Protein AF-A0A7K2TD62-F1 (afdb_monomer_lite)

Secondary structure (DSSP, 8-state):
-------PPPP----------------PPP-PPPS-------S---PPPPPPPPPPPPPPPPPPPPEEEE-TT--EEEEE-HHHHHHHHHHHHHHT--EEEEEEE-TTS-EEEEEEE--SSSPPEEEEEESSPPPPPP-

Radius of gyration: 34.81 Å; chains: 1; bounding box: 77×77×73 Å

Foldseek 3Di:
DDDDDDDDDDDDDDDDDDDDDDDPDDDDDDDDDPDDDDPDDPPDPPDPDPDPDDDDDDDDDDDADWKWKAFPVRDTDDTHHPVVVVVVVVVCVVVVFDKDWDWDADPVRFIWIWIWGDDPVDTIIIITHTDDDDPDDDD

Structure (mmCIF, N/CA/C/O backbone):
data_AF-A0A7K2TD62-F1
#
_entry.id   AF-A0A7K2TD62-F1
#
loop_
_atom_site.group_PDB
_atom_site.id
_atom_site.type_symbol
_atom_site.label_atom_id
_atom_site.label_alt_id
_atom_site.label_comp_id
_atom_site.label_asym_id
_atom_site.label_entity_id
_atom_site.label_seq_id
_atom_site.pdbx_PDB_ins_code
_atom_site.Cartn_x
_atom_site.Cartn_y
_ato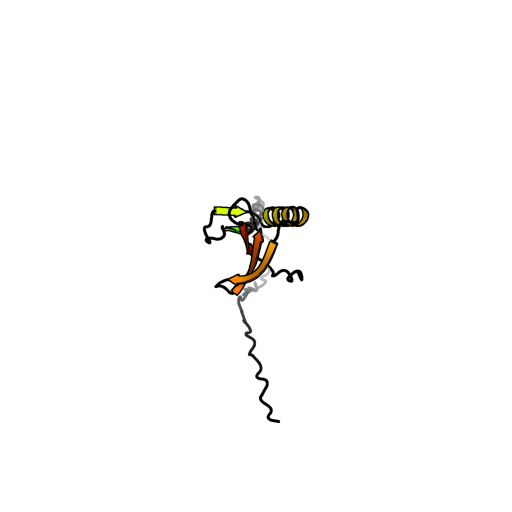m_site.Cartn_z
_atom_site.occupancy
_atom_site.B_iso_or_equiv
_atom_site.auth_seq_id
_atom_site.auth_comp_id
_atom_site.auth_asym_id
_atom_site.auth_atom_id
_atom_site.pdbx_PDB_model_num
ATOM 1 N N . MET A 1 1 ? -37.524 -27.622 -13.181 1.00 54.31 1 MET A N 1
ATOM 2 C CA . MET A 1 1 ? -38.273 -27.925 -11.943 1.00 54.31 1 MET A CA 1
ATOM 3 C C . MET A 1 1 ? -37.514 -29.047 -11.246 1.00 54.31 1 MET A C 1
ATOM 5 O O . MET A 1 1 ? -37.416 -30.110 -11.846 1.00 54.31 1 MET A O 1
ATOM 9 N N . PRO A 1 2 ? -36.829 -28.768 -10.124 1.00 54.66 2 PRO A N 1
ATOM 10 C CA . PRO A 1 2 ? -37.514 -28.368 -8.901 1.00 54.66 2 PRO A CA 1
ATOM 11 C C . PRO A 1 2 ? -37.116 -26.984 -8.381 1.00 54.66 2 PRO A C 1
ATOM 13 O O . PRO A 1 2 ? -35.959 -26.574 -8.423 1.00 54.66 2 PRO A O 1
ATOM 16 N N . GLU A 1 3 ? -38.147 -26.296 -7.911 1.00 53.19 3 GLU A N 1
ATOM 17 C CA . GLU A 1 3 ? -38.123 -25.082 -7.112 1.00 53.19 3 GLU A CA 1
ATOM 18 C C . GLU A 1 3 ? -37.449 -25.347 -5.763 1.00 53.19 3 GLU A C 1
ATOM 20 O O . GLU A 1 3 ? -37.679 -26.387 -5.139 1.00 53.19 3 GLU A O 1
ATOM 25 N N . ARG A 1 4 ? -36.658 -24.388 -5.276 1.00 46.69 4 ARG A N 1
ATOM 26 C CA . ARG A 1 4 ? -36.298 -24.351 -3.860 1.00 46.69 4 ARG A CA 1
ATOM 27 C C . ARG A 1 4 ? -36.112 -22.917 -3.373 1.00 46.69 4 ARG A C 1
ATOM 29 O O . ARG A 1 4 ? -35.020 -22.370 -3.387 1.00 46.69 4 ARG A O 1
ATOM 36 N N . THR A 1 5 ? -37.260 -22.369 -2.981 1.00 53.91 5 THR A N 1
ATOM 37 C CA . THR A 1 5 ? -37.506 -21.548 -1.785 1.00 53.91 5 THR A CA 1
ATOM 38 C C . THR A 1 5 ? -36.503 -20.452 -1.450 1.00 53.91 5 THR A C 1
ATOM 40 O O . THR A 1 5 ? -35.515 -20.667 -0.751 1.00 53.91 5 THR A O 1
ATOM 43 N N . ASP A 1 6 ? -36.912 -19.253 -1.851 1.00 53.16 6 ASP A N 1
ATOM 44 C CA . ASP A 1 6 ? -36.710 -17.992 -1.151 1.00 53.16 6 ASP A CA 1
ATOM 45 C C . ASP A 1 6 ? -37.061 -18.145 0.347 1.00 53.16 6 ASP A C 1
ATOM 47 O O . ASP A 1 6 ? -38.139 -18.639 0.709 1.00 53.16 6 ASP A O 1
ATOM 51 N N . HIS A 1 7 ? -36.140 -17.762 1.230 1.00 59.06 7 HIS A N 1
ATOM 52 C CA . HIS A 1 7 ? -36.396 -17.634 2.662 1.00 59.06 7 HIS A CA 1
ATOM 53 C C . HIS A 1 7 ? -36.053 -16.207 3.097 1.00 59.06 7 HIS A C 1
ATOM 55 O O . HIS A 1 7 ? -34.889 -15.811 2.999 1.00 59.06 7 HIS A O 1
ATOM 61 N N . PRO A 1 8 ? -37.040 -15.436 3.592 1.00 54.88 8 PRO A N 1
ATOM 62 C CA . PRO A 1 8 ? -36.820 -14.063 4.017 1.00 54.88 8 PRO A CA 1
ATOM 63 C C . PRO A 1 8 ? -35.949 -14.026 5.277 1.00 54.88 8 PRO A C 1
ATOM 65 O O . PRO A 1 8 ? -36.211 -14.726 6.257 1.00 54.88 8 PRO A O 1
ATOM 68 N N . GLN A 1 9 ? -34.916 -13.184 5.254 1.00 57.12 9 GLN A N 1
ATOM 69 C CA . GLN A 1 9 ? -34.121 -12.869 6.438 1.00 57.12 9 GLN A CA 1
ATOM 70 C C . GLN A 1 9 ? -34.912 -11.932 7.375 1.00 57.12 9 GLN A C 1
ATOM 72 O O . GLN A 1 9 ? -35.519 -10.968 6.900 1.00 57.12 9 GLN A O 1
ATOM 77 N N . PRO A 1 10 ? -34.922 -12.185 8.696 1.00 53.12 10 PRO A N 1
ATOM 78 C CA . PRO A 1 10 ? -35.619 -11.351 9.669 1.00 53.12 10 PRO A CA 1
ATOM 79 C C . PRO A 1 10 ? -34.881 -10.027 9.920 1.00 53.12 10 PRO A C 1
ATOM 81 O O . PRO A 1 10 ? -33.687 -10.000 10.208 1.00 53.12 10 PRO A O 1
ATOM 84 N N . THR A 1 11 ? -35.617 -8.918 9.868 1.00 56.97 11 THR A N 1
ATOM 85 C CA . THR A 1 11 ? -35.165 -7.592 10.313 1.00 56.97 11 THR A CA 1
ATOM 86 C C . THR A 1 11 ? -35.037 -7.531 11.839 1.00 56.97 11 THR A C 1
ATOM 88 O O . THR A 1 11 ? -36.005 -7.876 12.523 1.00 56.97 11 THR A O 1
ATOM 91 N N . PRO A 1 12 ? -33.943 -6.997 12.407 1.00 52.56 12 PRO A N 1
ATOM 92 C CA . PRO A 1 12 ? -33.941 -6.558 13.796 1.00 52.56 12 PRO A CA 1
ATOM 93 C C . PRO A 1 12 ? -34.416 -5.100 13.912 1.00 52.56 12 PRO A C 1
ATOM 95 O O . PRO A 1 12 ? -33.740 -4.170 13.476 1.00 52.56 12 PRO A O 1
ATOM 98 N N . SER A 1 13 ? -35.574 -4.896 14.545 1.00 45.47 13 SER A N 1
ATOM 99 C CA . SER A 1 13 ? -35.940 -3.617 15.164 1.00 45.47 13 SER A CA 1
ATOM 100 C C . SER A 1 13 ? -35.266 -3.494 16.531 1.00 45.47 13 SER A C 1
ATOM 102 O O . SER A 1 13 ? -35.473 -4.366 17.375 1.00 45.47 13 SER A O 1
ATOM 104 N N . PRO A 1 14 ? -34.566 -2.389 16.821 1.00 56.03 14 PRO A N 1
ATOM 105 C CA . PRO A 1 14 ? -34.351 -1.957 18.192 1.00 56.03 14 PRO A CA 1
ATOM 106 C C . PRO A 1 14 ? -35.329 -0.834 18.556 1.00 56.03 14 PRO A C 1
ATOM 108 O O . PRO A 1 14 ? -35.116 0.346 18.289 1.00 56.03 14 PRO A O 1
ATOM 111 N N . THR A 1 15 ? -36.410 -1.233 19.222 1.00 43.47 15 THR A N 1
ATOM 112 C CA . THR A 1 15 ? -37.111 -0.408 20.206 1.00 43.47 15 THR A CA 1
ATOM 113 C C . THR A 1 15 ? -36.110 0.043 21.271 1.00 43.47 15 THR A C 1
ATOM 115 O O . THR A 1 15 ? -35.587 -0.790 22.005 1.00 43.47 15 THR A O 1
ATOM 118 N N . GLN A 1 16 ? -35.885 1.349 21.410 1.00 43.12 16 GLN A N 1
ATOM 119 C CA . GLN A 1 16 ? -35.461 1.924 22.686 1.00 43.12 16 GLN A CA 1
ATOM 120 C C . GLN A 1 16 ? -36.446 3.016 23.090 1.00 43.12 16 GLN A C 1
ATOM 122 O O . GLN A 1 16 ? -36.502 4.101 22.520 1.00 43.12 16 GLN A O 1
ATOM 127 N N . ALA A 1 17 ? -37.267 2.649 24.067 1.00 35.78 17 ALA A N 1
ATOM 128 C CA . ALA A 1 17 ? -38.060 3.541 24.883 1.00 35.78 17 ALA A CA 1
ATOM 129 C C . ALA A 1 17 ? -37.196 4.019 26.058 1.00 35.78 17 ALA A C 1
ATOM 131 O O . ALA A 1 17 ? -36.548 3.185 26.676 1.00 35.78 17 ALA A O 1
ATOM 132 N N . LEU A 1 18 ? -37.208 5.321 26.351 1.00 34.12 18 LEU A N 1
ATOM 133 C CA . LEU A 1 18 ? -37.022 6.003 27.650 1.00 34.12 18 LEU A CA 1
ATOM 134 C C . LEU A 1 18 ? -36.928 7.513 27.304 1.00 34.12 18 LEU A C 1
ATOM 136 O O . LEU A 1 18 ? -36.303 7.863 26.316 1.00 34.12 18 LEU A O 1
ATOM 140 N N . ALA A 1 19 ? -37.525 8.485 27.987 1.00 32.22 19 ALA A N 1
ATOM 141 C CA . ALA A 1 19 ? -37.950 8.555 29.370 1.00 32.22 19 ALA A CA 1
ATOM 142 C C . ALA A 1 19 ? -39.181 9.470 29.532 1.00 32.22 19 ALA A C 1
ATOM 144 O O . ALA A 1 19 ? -39.439 10.385 28.752 1.00 32.22 19 ALA A O 1
ATOM 145 N N . VAL A 1 20 ? -39.930 9.172 30.588 1.00 34.66 20 VAL A N 1
ATOM 146 C CA . VAL A 1 20 ? -41.152 9.828 31.050 1.00 34.66 20 VAL A CA 1
ATOM 147 C C . VAL A 1 20 ? -40.821 11.194 31.659 1.00 34.66 20 VAL A C 1
ATOM 149 O O . VAL A 1 20 ? -40.053 11.267 32.615 1.00 34.66 20 VAL A O 1
ATOM 152 N N . ALA A 1 21 ? -41.451 12.264 31.170 1.00 37.25 21 ALA A N 1
ATOM 153 C CA . ALA A 1 21 ? -41.493 13.548 31.867 1.00 37.25 21 ALA A CA 1
ATOM 154 C C . ALA A 1 21 ? -42.785 13.628 32.697 1.00 37.25 21 ALA A C 1
ATOM 156 O O . ALA A 1 21 ? -43.877 13.816 32.162 1.00 37.25 21 ALA A O 1
ATOM 157 N N . VAL A 1 22 ? -42.664 13.455 34.015 1.00 37.62 22 VAL A N 1
ATOM 158 C CA . VAL A 1 22 ? -43.742 13.730 34.974 1.00 37.62 22 VAL A CA 1
ATOM 159 C C . VAL A 1 22 ? -43.808 15.243 35.186 1.00 37.62 22 VAL A C 1
ATOM 161 O O . VAL A 1 22 ? -42.922 15.820 35.810 1.00 37.62 22 VAL A O 1
ATOM 164 N N . ILE A 1 23 ? -44.861 15.891 34.687 1.00 44.44 23 ILE A N 1
ATOM 165 C CA . ILE A 1 23 ? -45.187 17.276 35.046 1.00 44.44 23 ILE A CA 1
ATOM 166 C C . ILE A 1 23 ? -46.111 17.224 36.266 1.00 44.44 23 ILE A C 1
ATOM 168 O O . ILE A 1 23 ? -47.293 16.904 36.148 1.00 44.44 23 ILE A O 1
ATOM 172 N N . ILE A 1 24 ? -45.574 17.524 37.450 1.00 43.66 24 ILE A N 1
ATOM 173 C CA . ILE A 1 24 ? -46.380 17.742 38.656 1.00 43.66 24 ILE A CA 1
ATOM 174 C C . ILE A 1 24 ? -46.983 19.147 38.558 1.00 43.66 24 ILE A C 1
ATOM 176 O O . ILE A 1 24 ? -46.352 20.140 38.910 1.00 43.66 24 ILE A O 1
ATOM 180 N N . GLY A 1 25 ? -48.208 19.228 38.044 1.00 35.12 25 GLY A N 1
ATOM 181 C CA . GLY A 1 25 ? -49.044 20.419 38.144 1.00 35.12 25 GLY A CA 1
ATOM 182 C C . GLY A 1 25 ? -49.770 20.432 39.485 1.00 35.12 25 GLY A C 1
ATOM 183 O O . GLY A 1 25 ? -50.815 19.802 39.626 1.00 35.12 25 GLY A O 1
ATOM 184 N N . THR A 1 26 ? -49.239 21.147 40.474 1.00 45.31 26 THR A N 1
ATOM 185 C CA . THR A 1 26 ? -49.988 21.436 41.703 1.00 45.31 26 THR A CA 1
ATOM 186 C C . THR A 1 26 ? -50.915 22.621 41.444 1.00 45.31 26 THR A C 1
ATOM 188 O O . THR A 1 26 ? -50.458 23.749 41.265 1.00 45.31 26 THR A O 1
ATOM 191 N N . ALA A 1 27 ? -52.224 22.370 41.425 1.00 46.22 27 ALA A N 1
ATOM 192 C CA . ALA A 1 27 ? -53.242 23.413 41.416 1.00 46.22 27 ALA A CA 1
ATOM 193 C C . ALA A 1 27 ? -53.271 24.114 42.784 1.00 46.22 27 ALA A C 1
ATOM 195 O O . ALA A 1 27 ? -53.650 23.511 43.789 1.00 46.22 27 ALA A O 1
ATOM 196 N N . LEU A 1 28 ? -52.859 25.383 42.832 1.00 43.25 28 LEU A N 1
ATOM 197 C CA . LEU A 1 28 ? -52.989 26.213 44.026 1.00 43.25 28 LEU A CA 1
ATOM 198 C C . LEU A 1 28 ? -54.387 26.847 44.044 1.00 43.25 28 LEU A C 1
ATOM 200 O O . LEU A 1 28 ? -54.772 27.568 43.124 1.00 43.25 28 LEU A O 1
ATOM 204 N N . ALA A 1 29 ? -55.152 26.543 45.089 1.00 43.88 29 ALA A N 1
ATOM 205 C CA . ALA A 1 29 ? -56.473 27.102 45.332 1.00 43.88 29 ALA A CA 1
ATOM 206 C C . ALA A 1 29 ? -56.400 28.629 45.531 1.00 43.88 29 ALA A C 1
ATOM 208 O O . ALA A 1 29 ? -55.606 29.117 46.335 1.00 43.88 29 ALA A O 1
ATOM 209 N N . LEU A 1 30 ? -57.253 29.379 44.822 1.00 44.34 30 LEU A N 1
ATOM 210 C CA . LEU A 1 30 ? -57.457 30.807 45.067 1.00 44.34 30 LEU A CA 1
ATOM 211 C C . LEU A 1 30 ? -58.180 31.009 46.405 1.00 44.34 30 LEU A C 1
ATOM 213 O O . LEU A 1 30 ? -59.351 30.656 46.538 1.00 44.34 30 LEU A O 1
ATOM 217 N N . ALA A 1 31 ? -57.513 31.659 47.355 1.00 50.50 31 ALA A N 1
ATOM 218 C CA . ALA A 1 31 ? -58.170 32.389 48.433 1.00 50.50 31 ALA A CA 1
ATOM 219 C C . ALA A 1 31 ? -57.973 33.901 48.197 1.00 50.50 31 ALA A C 1
ATOM 221 O O . ALA A 1 31 ? -56.867 34.310 47.833 1.00 50.50 31 ALA A O 1
ATOM 222 N N . PRO A 1 32 ? -59.004 34.748 48.373 1.00 48.19 32 PRO A N 1
ATOM 223 C CA . PRO A 1 32 ? -58.852 36.194 48.256 1.00 48.19 32 PRO A CA 1
ATOM 224 C C . PRO A 1 32 ? -58.059 36.741 49.451 1.00 48.19 32 PRO A C 1
ATOM 226 O O . PRO A 1 32 ? -58.458 36.579 50.603 1.00 48.19 32 PRO A O 1
ATOM 229 N N . ILE A 1 33 ? -56.930 37.394 49.173 1.00 51.22 33 ILE A N 1
ATOM 230 C CA . ILE A 1 33 ? -56.123 38.090 50.183 1.00 51.22 33 ILE A CA 1
ATOM 231 C C . ILE A 1 33 ? -56.788 39.451 50.475 1.00 51.22 33 ILE A C 1
ATOM 233 O O . ILE A 1 33 ? -57.038 40.199 49.527 1.00 51.22 33 ILE A O 1
ATOM 237 N N . PRO A 1 34 ? -57.081 39.807 51.743 1.00 46.50 34 PRO A N 1
ATOM 238 C CA . PRO A 1 34 ? -57.564 41.140 52.091 1.00 46.50 34 PRO A CA 1
ATOM 239 C C . PRO A 1 34 ? -56.476 42.192 51.844 1.00 46.50 34 PRO A C 1
ATOM 241 O O . PRO A 1 34 ? -55.316 42.038 52.230 1.00 46.50 34 PRO A O 1
ATOM 244 N N . ALA A 1 35 ? -56.878 43.260 51.161 1.00 51.12 35 ALA A N 1
ATOM 245 C CA . ALA A 1 35 ? -56.029 44.301 50.604 1.00 51.12 35 ALA A CA 1
ATOM 246 C C . ALA A 1 35 ? -55.522 45.290 51.665 1.00 51.12 35 ALA A C 1
ATOM 248 O O . ALA A 1 35 ? -55.883 46.455 51.609 1.00 51.12 35 ALA A O 1
ATOM 249 N N . GLU A 1 36 ? -54.732 44.864 52.656 1.00 50.00 36 GLU A N 1
ATOM 250 C CA . GLU A 1 36 ? -54.271 45.826 53.673 1.00 50.00 36 GLU A CA 1
ATOM 251 C C . GLU A 1 36 ? -53.051 45.400 54.504 1.00 50.00 36 GLU A C 1
ATOM 253 O O . GLU A 1 36 ? -52.994 45.631 55.704 1.00 50.00 36 GLU A O 1
ATOM 258 N N . ALA A 1 37 ? -52.027 44.795 53.900 1.00 46.00 37 ALA A N 1
ATOM 259 C CA . ALA A 1 37 ? -50.700 44.739 54.526 1.00 46.00 37 ALA A CA 1
ATOM 260 C C . ALA A 1 37 ? -49.627 44.335 53.514 1.00 46.00 37 ALA A C 1
ATOM 262 O O . ALA A 1 37 ? -49.641 43.200 53.054 1.00 46.00 37 ALA A O 1
ATOM 263 N N . ALA A 1 38 ? -48.698 45.249 53.209 1.00 44.12 38 ALA A N 1
ATOM 264 C CA . ALA A 1 38 ? -47.257 44.984 53.018 1.00 44.12 38 ALA A CA 1
ATOM 265 C C . ALA A 1 38 ? -46.597 46.030 52.099 1.00 44.12 38 ALA A C 1
ATOM 267 O O . ALA A 1 38 ? -46.061 45.721 51.041 1.00 44.12 38 ALA A O 1
ATOM 268 N N . HIS A 1 39 ? -46.557 47.290 52.532 1.00 44.44 39 HIS A N 1
ATOM 269 C CA . HIS A 1 39 ? -45.691 48.331 51.953 1.00 44.44 39 HIS A CA 1
ATOM 270 C C . HIS A 1 39 ? -44.207 48.179 52.368 1.00 44.44 39 HIS A C 1
ATOM 272 O O . HIS A 1 39 ? -43.499 49.165 52.556 1.00 44.44 39 HIS A O 1
ATOM 278 N N . ARG A 1 40 ? -43.709 46.955 52.594 1.00 46.22 40 ARG A N 1
ATOM 279 C CA . ARG A 1 40 ? -42.401 46.764 53.242 1.00 46.22 40 ARG A CA 1
ATOM 280 C C . ARG A 1 40 ? -41.685 45.480 52.816 1.00 46.22 40 ARG A C 1
ATOM 282 O O . ARG A 1 40 ? -41.567 44.560 53.609 1.00 46.22 40 ARG A O 1
ATOM 289 N N . ALA A 1 41 ? -41.221 45.427 51.570 1.00 43.53 41 ALA A N 1
ATOM 290 C CA . ALA A 1 41 ? -40.175 44.498 51.118 1.00 43.53 41 ALA A CA 1
ATOM 291 C C . ALA A 1 41 ? -39.766 44.848 49.676 1.00 43.53 41 ALA A C 1
ATOM 293 O O . ALA A 1 41 ? -40.107 44.141 48.736 1.00 43.53 41 ALA A O 1
ATOM 294 N N . ALA A 1 42 ? -39.087 45.978 49.489 1.00 45.62 42 ALA A N 1
ATOM 295 C CA . ALA A 1 42 ? -38.475 46.337 48.206 1.00 45.62 42 ALA A CA 1
ATOM 296 C C . ALA A 1 42 ? -36.940 46.291 48.298 1.00 45.62 42 ALA A C 1
ATOM 298 O O . ALA A 1 42 ? -36.257 47.063 47.634 1.00 45.62 42 ALA A O 1
ATOM 299 N N . ASP A 1 43 ? -36.397 45.400 49.133 1.00 50.91 43 ASP A N 1
ATOM 300 C CA . ASP A 1 43 ? -34.971 45.082 49.111 1.00 50.91 43 ASP A CA 1
ATOM 301 C C . ASP A 1 43 ? -34.723 43.990 48.065 1.00 50.91 43 ASP A C 1
ATOM 303 O O . ASP A 1 43 ? -35.005 42.809 48.261 1.00 50.91 43 ASP A O 1
ATOM 307 N N . ALA A 1 44 ? -34.280 44.477 46.908 1.00 57.12 44 ALA A N 1
ATOM 308 C CA . ALA A 1 44 ? -33.626 43.815 45.787 1.00 57.12 44 ALA A CA 1
ATOM 309 C C . ALA A 1 44 ? -33.281 42.321 45.964 1.00 57.12 44 ALA A C 1
ATOM 311 O O . ALA A 1 44 ? -32.164 41.953 46.325 1.00 57.12 44 ALA A O 1
ATOM 312 N N . PHE A 1 45 ? -34.206 41.444 45.567 1.00 53.41 45 PHE A N 1
ATOM 313 C CA . PHE A 1 45 ? -33.873 40.074 45.184 1.00 53.41 45 PHE A CA 1
ATOM 314 C C . PHE A 1 45 ? -33.391 40.077 43.725 1.00 53.41 45 PHE A C 1
ATOM 316 O O . PHE A 1 45 ? -34.138 39.759 42.800 1.00 53.41 45 PHE A O 1
ATOM 323 N N . THR A 1 46 ? -32.151 40.515 43.499 1.00 56.25 46 THR A N 1
ATOM 324 C CA . THR A 1 46 ? -31.496 40.365 42.193 1.00 56.25 46 THR A CA 1
ATOM 325 C C . THR A 1 46 ? -31.089 38.903 42.043 1.00 56.25 46 THR A C 1
ATOM 327 O O . THR A 1 46 ? -30.134 38.453 42.672 1.00 56.25 46 THR A O 1
ATOM 330 N N . LEU A 1 47 ? -31.833 38.152 41.229 1.00 72.00 47 LEU A N 1
ATOM 331 C CA . LEU A 1 47 ? -31.442 36.805 40.823 1.00 72.00 47 LEU A CA 1
ATOM 332 C C . LEU A 1 47 ? -30.103 36.880 40.066 1.00 72.00 47 LEU A C 1
ATOM 334 O O . LEU A 1 47 ? -29.987 37.708 39.156 1.00 72.00 47 LEU A O 1
ATOM 338 N N . PRO A 1 48 ? -29.093 36.057 40.408 1.00 72.69 48 PRO A N 1
ATOM 339 C CA . PRO A 1 48 ? -27.885 35.972 39.599 1.00 72.69 48 PRO A CA 1
ATOM 340 C C . PRO A 1 48 ? -28.267 35.545 38.178 1.00 72.69 48 PRO A C 1
ATOM 342 O O . PRO A 1 48 ? -29.136 34.690 37.988 1.00 72.69 48 PRO A O 1
ATOM 345 N N . ALA A 1 49 ? -27.650 36.178 37.178 1.00 77.75 49 ALA A N 1
ATOM 346 C CA . ALA A 1 49 ? -27.846 35.798 35.785 1.00 77.75 49 ALA A CA 1
ATOM 347 C C . ALA A 1 49 ? -27.484 34.310 35.608 1.00 77.75 49 ALA A C 1
ATOM 349 O O . ALA A 1 49 ? -26.502 33.867 36.209 1.00 77.75 49 ALA A O 1
ATOM 350 N N . PRO A 1 50 ? -28.258 33.533 34.827 1.00 77.06 50 PRO A N 1
ATOM 351 C CA . PRO A 1 50 ? -27.952 32.127 34.601 1.00 77.06 50 PRO A CA 1
ATOM 352 C C . PRO A 1 50 ? -26.545 32.007 34.009 1.00 77.06 50 PRO A C 1
ATOM 354 O O . PRO A 1 50 ? -26.236 32.653 33.006 1.00 77.06 50 PRO A O 1
ATOM 357 N N . GLU A 1 51 ? -25.689 31.210 34.650 1.00 76.50 51 GLU A N 1
ATOM 358 C CA . GLU A 1 51 ? -24.363 30.908 34.116 1.00 76.50 51 GLU A CA 1
ATOM 359 C C . GLU A 1 51 ? -24.527 30.244 32.746 1.00 76.50 51 GLU A C 1
ATOM 361 O O . GLU A 1 51 ? -25.302 29.295 32.583 1.00 76.50 51 GLU A O 1
ATOM 366 N N . ALA A 1 52 ? -23.833 30.783 31.740 1.00 81.50 52 ALA A N 1
ATOM 367 C CA . ALA A 1 52 ? -23.847 30.220 30.401 1.00 81.50 52 ALA A CA 1
ATOM 368 C C . ALA A 1 52 ? -23.362 28.768 30.476 1.00 81.50 52 ALA A C 1
ATOM 370 O O . ALA A 1 52 ? -22.271 28.490 30.974 1.00 81.50 52 ALA A O 1
ATOM 371 N N . THR A 1 53 ? -24.189 27.837 30.002 1.00 83.19 53 THR A N 1
ATOM 372 C CA . THR A 1 53 ? -23.785 26.435 29.886 1.00 83.19 53 THR A CA 1
ATOM 373 C C . THR A 1 53 ? -22.582 26.365 28.941 1.00 83.19 53 THR A C 1
ATOM 375 O O . THR A 1 53 ? -22.666 26.935 27.850 1.00 83.19 53 THR A O 1
ATOM 378 N N . PRO A 1 54 ? -21.465 25.723 29.333 1.00 82.44 54 PRO A N 1
ATOM 379 C CA . PRO A 1 54 ? -20.300 25.620 28.464 1.00 82.44 54 PRO A CA 1
ATOM 380 C C . PRO A 1 54 ? -20.683 24.896 27.171 1.00 82.44 54 PRO A C 1
ATOM 382 O O . PRO A 1 54 ? -21.389 23.885 27.207 1.00 82.44 54 PRO A O 1
ATOM 385 N N . GLU A 1 55 ? -20.229 25.418 26.031 1.00 86.25 55 GLU A N 1
ATOM 386 C CA . GLU A 1 55 ? -20.398 24.732 24.751 1.00 86.25 55 GLU A CA 1
ATOM 387 C C . GLU A 1 55 ? -19.702 23.362 24.792 1.00 86.25 55 GLU A C 1
ATOM 389 O O . GLU A 1 55 ? -18.610 23.237 25.362 1.00 86.25 55 GLU A O 1
ATOM 394 N N . PRO A 1 56 ? -20.311 22.322 24.197 1.00 85.56 56 PRO A N 1
ATOM 395 C CA . PRO A 1 56 ? -19.681 21.017 24.111 1.00 85.56 56 PRO A CA 1
ATOM 396 C C . PRO A 1 56 ? -18.379 21.130 23.314 1.00 85.56 56 PRO A C 1
ATOM 398 O O . PRO A 1 56 ? -18.354 21.645 22.197 1.00 85.56 56 PRO A O 1
ATOM 401 N N . THR A 1 57 ? -17.284 20.634 23.889 1.00 88.44 57 THR A N 1
ATOM 402 C CA . THR A 1 57 ? -16.009 20.529 23.175 1.00 88.44 57 THR A CA 1
ATOM 403 C C . THR A 1 57 ? -16.174 19.569 21.992 1.00 88.44 57 THR A C 1
ATOM 405 O O . THR A 1 57 ? -16.721 18.478 22.188 1.00 88.44 57 THR A O 1
ATOM 408 N N . PRO A 1 58 ? -15.731 19.938 20.775 1.00 87.69 58 PRO A N 1
ATOM 409 C CA . PRO A 1 58 ? -15.793 19.040 19.631 1.00 87.69 58 PRO A CA 1
ATOM 410 C C . PRO A 1 58 ? -15.007 17.756 19.912 1.00 87.69 58 PRO A C 1
ATOM 412 O O . PRO A 1 58 ? -13.948 17.778 20.544 1.00 87.69 58 PRO A O 1
ATOM 415 N N . ALA A 1 59 ? -15.550 16.631 19.450 1.00 89.12 59 ALA A N 1
ATOM 416 C CA . ALA A 1 59 ? -14.865 15.348 19.514 1.00 89.12 59 ALA A CA 1
ATOM 417 C C . ALA A 1 59 ? -13.562 15.385 18.687 1.00 89.12 59 ALA A C 1
ATOM 419 O O . ALA A 1 59 ? -13.503 16.109 17.688 1.00 89.12 59 ALA A O 1
ATOM 420 N N . PRO A 1 60 ? -12.530 14.615 19.079 1.00 86.25 60 PRO A N 1
ATOM 421 C CA . PRO A 1 60 ? -11.307 14.503 18.294 1.00 86.25 60 PRO A CA 1
ATOM 422 C C . PRO A 1 60 ? -11.598 13.901 16.914 1.00 86.25 60 PRO A C 1
ATOM 424 O O . PRO A 1 60 ? -12.423 12.995 16.776 1.00 86.25 60 PRO A O 1
ATOM 427 N N . GLU A 1 61 ? -10.909 14.414 15.899 1.00 88.94 61 GLU A N 1
ATOM 428 C CA . GLU A 1 61 ? -10.956 13.879 14.540 1.00 88.94 61 GLU A CA 1
ATOM 429 C C . GLU A 1 61 ? -10.246 12.509 14.492 1.00 88.94 61 GLU A C 1
ATOM 431 O O . GLU A 1 61 ? -9.238 12.330 15.183 1.00 88.94 61 GLU A O 1
ATOM 436 N N . PRO A 1 62 ? -10.761 11.518 13.738 1.00 80.31 62 PRO A N 1
ATOM 437 C CA . PRO A 1 62 ? -10.115 10.215 13.622 1.00 80.31 62 PRO A CA 1
ATOM 438 C C . PRO A 1 62 ? -8.738 10.326 12.961 1.00 80.31 62 PRO A C 1
ATOM 440 O O . PRO A 1 62 ? -8.554 11.052 11.984 1.00 80.31 62 PRO A O 1
ATOM 443 N N . GLU A 1 63 ? -7.776 9.559 13.471 1.00 84.38 63 GLU A N 1
ATOM 444 C CA . GLU A 1 63 ? -6.452 9.471 12.860 1.00 84.38 63 GLU A CA 1
ATOM 445 C C . GLU A 1 63 ? -6.518 8.742 11.505 1.00 84.38 63 GLU A C 1
ATOM 447 O O . GLU A 1 63 ? -7.249 7.754 11.363 1.00 84.38 63 GLU A O 1
ATOM 452 N N . PRO A 1 64 ? -5.757 9.200 10.495 1.00 83.50 64 PRO A N 1
ATOM 453 C CA . PRO A 1 64 ? -5.729 8.555 9.192 1.00 83.50 64 PRO A CA 1
ATOM 454 C C . PRO A 1 64 ? -5.081 7.171 9.282 1.00 83.50 64 PRO A C 1
ATOM 456 O O . PRO A 1 64 ? -4.028 6.996 9.897 1.00 83.50 64 PRO A O 1
ATOM 459 N N . THR A 1 65 ? -5.678 6.184 8.614 1.00 90.50 65 THR A N 1
ATOM 460 C CA . THR A 1 65 ? -5.094 4.842 8.530 1.00 90.50 65 THR A CA 1
ATOM 461 C C . THR A 1 65 ? -3.851 4.867 7.629 1.00 90.50 65 THR A C 1
ATOM 463 O O . THR A 1 65 ? -3.940 5.341 6.491 1.00 90.50 65 THR A O 1
ATOM 466 N N . PRO A 1 66 ? -2.689 4.386 8.104 1.00 94.75 66 PRO A N 1
ATOM 467 C CA . PRO A 1 66 ? -1.461 4.409 7.320 1.00 94.75 66 PRO A CA 1
ATOM 468 C C . PRO A 1 66 ? -1.446 3.329 6.232 1.00 94.75 66 PRO A C 1
ATOM 470 O O . PRO A 1 66 ? -2.103 2.294 6.342 1.00 94.75 66 PRO A O 1
ATOM 473 N N . VAL A 1 67 ? -0.623 3.554 5.211 1.00 96.88 67 VAL A N 1
ATOM 474 C CA . VAL A 1 67 ? -0.149 2.524 4.282 1.00 96.88 67 VAL A CA 1
ATOM 475 C C . VAL A 1 67 ? 1.067 1.849 4.897 1.00 96.88 67 VAL A C 1
ATOM 477 O O . VAL A 1 67 ? 1.951 2.535 5.408 1.00 96.88 67 VAL A O 1
ATOM 480 N N . LEU A 1 68 ? 1.132 0.522 4.832 1.00 97.69 68 LEU A N 1
ATOM 481 C CA . LEU A 1 68 ? 2.272 -0.250 5.327 1.00 97.69 68 LEU A CA 1
ATOM 482 C C . LEU A 1 68 ? 3.150 -0.707 4.160 1.00 97.69 68 LEU A C 1
ATOM 484 O O . LEU A 1 68 ? 2.635 -1.255 3.186 1.00 97.69 68 LEU A O 1
ATOM 488 N N . ASN A 1 69 ? 4.461 -0.510 4.275 1.00 97.12 69 ASN A N 1
ATOM 489 C CA . ASN A 1 69 ? 5.434 -0.866 3.249 1.00 97.12 69 ASN A CA 1
ATOM 490 C C . ASN A 1 69 ? 6.249 -2.091 3.670 1.00 97.12 69 ASN A C 1
ATOM 492 O O . ASN A 1 69 ? 6.783 -2.160 4.784 1.00 97.12 69 ASN A O 1
ATOM 496 N N . TYR A 1 70 ? 6.358 -3.032 2.741 1.00 97.44 70 TYR A N 1
ATOM 497 C CA . TYR A 1 70 ? 7.091 -4.281 2.865 1.00 97.44 70 TYR A CA 1
ATOM 498 C C . TYR A 1 70 ? 8.058 -4.447 1.693 1.00 97.44 70 TYR A C 1
ATOM 500 O O . TYR A 1 70 ? 7.920 -3.772 0.670 1.00 97.44 70 TYR A O 1
ATOM 508 N N . ASP A 1 71 ? 9.028 -5.339 1.846 1.00 95.38 71 ASP A N 1
ATOM 509 C CA . ASP A 1 71 ? 9.822 -5.860 0.734 1.00 95.38 71 ASP A CA 1
ATOM 510 C C . ASP A 1 71 ? 9.248 -7.186 0.192 1.00 95.38 71 ASP A C 1
ATOM 512 O O . ASP A 1 71 ? 8.240 -7.701 0.687 1.00 95.38 71 ASP A O 1
ATOM 516 N N . ASN A 1 72 ? 9.884 -7.761 -0.834 1.00 93.38 72 ASN A N 1
ATOM 517 C CA . ASN A 1 72 ? 9.485 -9.048 -1.418 1.00 93.38 72 ASN A CA 1
ATOM 518 C C . ASN A 1 72 ? 9.675 -10.259 -0.485 1.00 93.38 72 ASN A C 1
ATOM 520 O O . ASN A 1 72 ? 9.138 -11.326 -0.787 1.00 93.38 72 ASN A O 1
ATOM 524 N N . ASP A 1 73 ? 10.398 -10.112 0.629 1.00 94.88 73 ASP A N 1
ATOM 525 C CA . ASP A 1 73 ? 10.506 -11.134 1.676 1.00 94.88 73 ASP A CA 1
ATOM 526 C C . ASP A 1 73 ? 9.399 -10.982 2.739 1.00 94.88 73 ASP A C 1
ATOM 528 O O . ASP A 1 73 ? 9.276 -11.801 3.655 1.00 94.88 73 ASP A O 1
ATOM 532 N N . GLY A 1 74 ? 8.551 -9.956 2.604 1.00 94.81 74 GLY A N 1
ATOM 533 C CA . GLY A 1 74 ? 7.476 -9.640 3.536 1.00 94.81 74 GLY A CA 1
ATOM 534 C C . GLY A 1 74 ? 7.965 -8.936 4.801 1.00 94.81 74 GLY A C 1
ATOM 535 O O . GLY A 1 74 ? 7.241 -8.910 5.801 1.00 94.81 74 GLY A O 1
ATOM 536 N N . LEU A 1 75 ? 9.175 -8.367 4.792 1.00 97.25 75 LEU A N 1
ATOM 537 C CA . LEU A 1 75 ? 9.699 -7.606 5.917 1.00 97.25 75 LEU A CA 1
ATOM 538 C C . LEU A 1 75 ? 9.150 -6.180 5.884 1.00 97.25 75 LEU A C 1
ATOM 540 O O . LEU A 1 75 ? 9.299 -5.449 4.908 1.00 97.25 75 LEU A O 1
ATOM 544 N N . TYR A 1 76 ? 8.517 -5.778 6.985 1.00 96.94 76 TYR A N 1
ATOM 545 C CA . TYR A 1 76 ? 8.048 -4.409 7.178 1.00 96.94 76 TYR A CA 1
ATOM 546 C C . TYR A 1 76 ? 9.231 -3.450 7.331 1.00 96.94 76 TYR A C 1
ATOM 548 O O . TYR A 1 76 ? 10.113 -3.690 8.160 1.00 96.94 76 TYR A O 1
ATOM 556 N N . TRP A 1 77 ? 9.207 -2.331 6.609 1.00 94.56 77 TRP A N 1
ATOM 557 C CA . TRP A 1 77 ? 10.274 -1.328 6.689 1.00 94.56 77 TRP A CA 1
ATOM 558 C C . TRP A 1 77 ? 9.784 0.116 6.853 1.00 94.56 77 TRP A C 1
ATOM 560 O O . TRP A 1 77 ? 10.598 1.001 7.119 1.00 94.56 77 TRP A O 1
ATOM 570 N N . GLY A 1 78 ? 8.476 0.379 6.780 1.00 96.06 78 GLY A N 1
ATOM 571 C CA . GLY A 1 78 ? 7.953 1.720 7.033 1.00 96.06 78 GLY A CA 1
ATOM 572 C C . GLY A 1 78 ? 6.456 1.874 6.807 1.00 96.06 78 GLY A C 1
ATOM 573 O O . GLY A 1 78 ? 5.793 0.983 6.281 1.00 96.06 78 GLY A O 1
ATOM 574 N N . ALA A 1 79 ? 5.935 3.032 7.201 1.00 96.75 79 ALA A N 1
ATOM 575 C CA . ALA A 1 79 ? 4.551 3.416 6.974 1.00 96.75 79 ALA A CA 1
ATOM 576 C C . ALA A 1 79 ? 4.481 4.815 6.359 1.00 96.75 79 ALA A C 1
ATOM 578 O O . ALA A 1 79 ? 5.270 5.696 6.707 1.00 96.75 79 ALA A O 1
ATOM 579 N N . GLU A 1 80 ? 3.517 5.019 5.470 1.00 96.31 80 GLU A N 1
ATOM 580 C CA . GLU A 1 80 ? 3.279 6.288 4.788 1.00 96.31 80 GLU A CA 1
ATOM 581 C C . GLU A 1 80 ? 1.796 6.664 4.799 1.00 96.31 80 GLU A C 1
ATOM 583 O O . GLU A 1 80 ? 0.927 5.903 5.224 1.00 96.31 80 GLU A O 1
ATOM 588 N N . THR A 1 81 ? 1.489 7.874 4.335 1.00 95.00 81 THR A N 1
ATOM 589 C CA . THR A 1 81 ? 0.101 8.273 4.089 1.00 95.00 81 THR A CA 1
ATOM 590 C C . THR A 1 81 ? -0.363 7.753 2.733 1.00 95.00 81 THR A C 1
ATOM 592 O O . THR A 1 81 ? 0.427 7.682 1.792 1.00 95.00 81 THR A O 1
ATOM 595 N N . ILE A 1 82 ? -1.667 7.495 2.591 1.00 93.81 82 ILE A N 1
ATOM 596 C CA . ILE A 1 82 ? -2.268 7.104 1.304 1.00 93.81 82 ILE A CA 1
ATOM 597 C C . ILE A 1 82 ? -1.907 8.112 0.203 1.00 93.81 82 ILE A C 1
ATOM 599 O O . ILE A 1 82 ? -1.540 7.719 -0.899 1.00 93.81 82 ILE A O 1
ATOM 603 N N . ALA A 1 83 ? -1.942 9.415 0.502 1.00 93.00 83 ALA A N 1
ATOM 604 C CA . ALA A 1 83 ? -1.610 10.458 -0.468 1.00 93.00 83 ALA A CA 1
ATOM 605 C C . ALA A 1 83 ? -0.152 10.382 -0.959 1.00 93.00 83 ALA A C 1
ATOM 607 O O . ALA A 1 83 ? 0.096 10.538 -2.155 1.00 93.00 83 ALA A O 1
ATOM 608 N N . ALA A 1 84 ? 0.805 10.127 -0.059 1.00 94.69 84 ALA A N 1
ATOM 609 C CA . ALA A 1 84 ? 2.213 9.969 -0.421 1.00 94.69 84 ALA A CA 1
ATOM 610 C C . ALA A 1 84 ? 2.431 8.713 -1.278 1.00 94.69 84 ALA A C 1
ATOM 612 O O . ALA A 1 84 ? 3.053 8.791 -2.339 1.00 94.69 84 ALA A O 1
ATOM 613 N N . THR A 1 85 ? 1.830 7.590 -0.880 1.00 95.31 85 THR A N 1
ATOM 614 C CA . THR A 1 85 ? 1.905 6.336 -1.634 1.00 95.31 85 THR A CA 1
ATOM 615 C C . THR A 1 85 ? 1.276 6.462 -3.024 1.00 95.31 85 THR A C 1
ATOM 617 O O . THR A 1 85 ? 1.875 6.032 -4.005 1.00 95.31 85 THR A O 1
ATOM 620 N N . GLU A 1 86 ? 0.106 7.094 -3.165 1.00 94.62 86 GLU A N 1
ATOM 621 C CA . GLU A 1 86 ? -0.509 7.327 -4.482 1.00 94.62 86 GLU A CA 1
ATOM 622 C C . GLU A 1 86 ? 0.367 8.210 -5.378 1.00 94.62 86 GLU A C 1
ATOM 624 O O . GLU A 1 86 ? 0.478 7.947 -6.576 1.00 94.62 86 GLU A O 1
ATOM 629 N N . ALA A 1 87 ? 1.018 9.233 -4.813 1.00 95.31 87 ALA A N 1
ATOM 630 C CA . ALA A 1 87 ? 1.950 10.074 -5.558 1.00 95.31 87 ALA A CA 1
ATOM 631 C C . ALA A 1 87 ? 3.174 9.278 -6.039 1.00 95.31 87 ALA A C 1
ATOM 633 O O . ALA A 1 87 ? 3.609 9.453 -7.180 1.00 95.31 87 ALA A O 1
ATOM 634 N N . LEU A 1 88 ? 3.697 8.372 -5.206 1.00 93.75 88 LEU A N 1
ATOM 635 C CA . LEU A 1 88 ? 4.773 7.458 -5.583 1.00 93.75 88 LEU A CA 1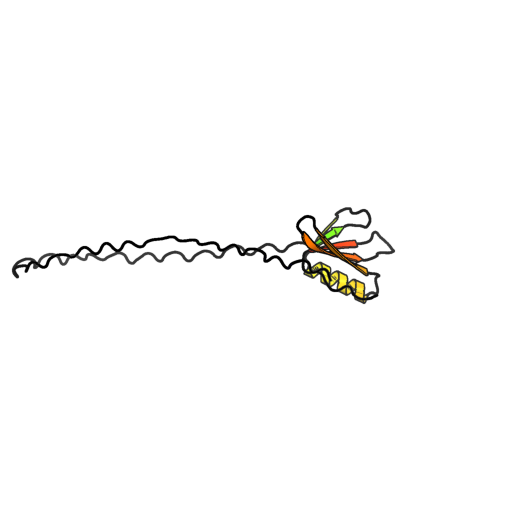
ATOM 636 C C . LEU A 1 88 ? 4.330 6.518 -6.706 1.00 93.75 88 LEU A C 1
ATOM 638 O O . LEU A 1 88 ? 4.990 6.459 -7.737 1.00 93.75 88 LEU A O 1
ATOM 642 N N . ILE A 1 89 ? 3.181 5.857 -6.566 1.00 94.31 89 ILE A N 1
ATOM 643 C CA . ILE A 1 89 ? 2.651 4.947 -7.591 1.00 94.31 89 ILE A CA 1
ATOM 644 C C . ILE A 1 89 ? 2.439 5.688 -8.914 1.00 94.31 89 ILE A C 1
ATOM 646 O O . ILE A 1 89 ? 2.807 5.185 -9.972 1.00 94.31 89 ILE A O 1
ATOM 650 N N . ALA A 1 90 ? 1.871 6.896 -8.882 1.00 95.06 90 ALA A N 1
ATOM 651 C CA . ALA A 1 90 ? 1.684 7.707 -10.081 1.00 95.06 90 ALA A CA 1
ATOM 652 C C . ALA A 1 90 ? 3.021 8.062 -10.754 1.00 95.06 90 ALA A C 1
ATOM 654 O O . ALA A 1 90 ? 3.118 8.005 -11.982 1.00 95.06 90 ALA A O 1
ATOM 655 N N . ARG A 1 91 ? 4.053 8.387 -9.964 1.00 94.81 91 ARG A N 1
ATOM 656 C CA . ARG A 1 91 ? 5.410 8.643 -10.462 1.00 94.81 91 ARG A CA 1
ATOM 657 C C . ARG A 1 91 ? 6.010 7.400 -11.117 1.00 94.81 91 ARG A C 1
ATOM 659 O O . ARG A 1 91 ? 6.497 7.505 -12.236 1.00 94.81 91 ARG A O 1
ATOM 666 N N . GLU A 1 92 ? 5.941 6.246 -10.459 1.00 94.12 92 GLU A N 1
ATOM 667 C CA . GLU A 1 92 ? 6.478 4.983 -10.983 1.00 94.12 92 GLU A CA 1
ATOM 668 C C . GLU A 1 92 ? 5.761 4.555 -12.274 1.00 94.12 92 GLU A C 1
ATOM 670 O O . GLU A 1 92 ? 6.404 4.200 -13.261 1.00 94.12 92 GLU A O 1
ATOM 675 N N . ARG A 1 93 ? 4.432 4.718 -12.342 1.00 94.12 93 ARG A N 1
ATOM 676 C CA . ARG A 1 93 ? 3.673 4.516 -13.590 1.00 94.12 93 ARG A CA 1
ATOM 677 C C . ARG A 1 93 ? 4.152 5.435 -14.706 1.00 94.12 93 ARG A C 1
ATOM 679 O O . ARG A 1 93 ? 4.306 4.989 -15.838 1.00 94.12 93 ARG A O 1
ATOM 686 N N . ALA A 1 94 ? 4.384 6.711 -14.402 1.00 94.75 94 ALA A N 1
ATOM 687 C CA . ALA A 1 94 ? 4.873 7.677 -15.382 1.00 94.75 94 ALA A CA 1
ATOM 688 C C . ALA A 1 94 ? 6.311 7.376 -15.844 1.00 94.75 94 ALA A C 1
ATOM 690 O O . ALA A 1 94 ? 6.658 7.694 -16.981 1.00 94.75 94 ALA A O 1
ATOM 691 N N . ALA A 1 95 ? 7.125 6.748 -14.992 1.00 93.31 95 ALA A N 1
ATOM 692 C CA . ALA A 1 95 ? 8.469 6.283 -15.327 1.00 93.31 95 ALA A CA 1
ATOM 693 C C . ALA A 1 95 ? 8.475 4.984 -16.159 1.00 93.31 95 ALA A C 1
ATOM 695 O O . ALA A 1 95 ? 9.509 4.628 -16.721 1.00 93.31 95 ALA A O 1
ATOM 696 N N . GLY A 1 96 ? 7.332 4.299 -16.277 1.00 93.44 96 GLY A N 1
ATOM 697 C CA . GLY A 1 96 ? 7.227 3.009 -16.961 1.00 93.44 96 GLY A CA 1
ATOM 698 C C . GLY A 1 96 ? 7.691 1.825 -16.110 1.00 93.44 96 GLY A C 1
ATOM 699 O O . GLY A 1 96 ? 7.921 0.746 -16.655 1.00 93.44 96 GLY A O 1
ATOM 700 N N . THR A 1 97 ? 7.825 2.014 -14.795 1.00 92.31 97 THR A N 1
ATOM 701 C CA . THR A 1 97 ? 8.122 0.942 -13.843 1.00 92.31 97 THR A CA 1
ATOM 702 C C . THR A 1 97 ? 7.006 -0.104 -13.890 1.00 92.31 97 THR A C 1
ATOM 704 O O . THR A 1 97 ? 5.820 0.236 -13.961 1.00 92.31 97 THR A O 1
ATOM 707 N N . ALA A 1 98 ? 7.371 -1.388 -13.854 1.00 92.75 98 ALA A N 1
ATOM 708 C CA . ALA A 1 98 ? 6.390 -2.464 -13.773 1.00 92.75 98 ALA A CA 1
ATOM 709 C C . ALA A 1 98 ? 5.708 -2.432 -12.397 1.00 92.75 98 ALA A C 1
ATOM 711 O O . ALA A 1 98 ? 6.372 -2.494 -11.360 1.00 92.75 98 ALA A O 1
ATOM 712 N N . ILE A 1 99 ? 4.379 -2.313 -12.400 1.00 94.88 99 ILE A N 1
ATOM 713 C CA . ILE A 1 99 ? 3.569 -2.278 -11.184 1.00 94.88 99 ILE A CA 1
ATOM 714 C C . ILE A 1 99 ? 2.518 -3.372 -11.258 1.00 94.88 99 ILE A C 1
ATOM 716 O O . ILE A 1 99 ? 1.641 -3.336 -12.123 1.00 94.88 99 ILE A O 1
ATOM 720 N N . ASP A 1 100 ? 2.579 -4.288 -10.299 1.00 94.81 100 ASP A N 1
ATOM 721 C CA . ASP A 1 100 ? 1.533 -5.273 -10.066 1.00 94.81 100 ASP A CA 1
ATOM 722 C C . ASP A 1 100 ? 0.557 -4.710 -9.022 1.00 94.81 100 ASP A C 1
ATOM 724 O O . ASP A 1 100 ? 0.966 -4.238 -7.960 1.00 94.81 100 ASP A O 1
ATOM 728 N N . GLU A 1 101 ? -0.746 -4.754 -9.303 1.00 94.88 101 GLU A N 1
ATOM 729 C CA . GLU A 1 101 ? -1.787 -4.290 -8.380 1.00 94.88 101 GLU A CA 1
ATOM 730 C C . GLU A 1 101 ? -2.888 -5.342 -8.258 1.00 94.88 101 GLU A C 1
ATOM 732 O O . GLU A 1 101 ? -3.417 -5.830 -9.258 1.00 94.88 101 GLU A O 1
ATOM 737 N N . TRP A 1 102 ? -3.251 -5.688 -7.024 1.00 94.94 102 TRP A N 1
ATOM 738 C CA . TRP A 1 102 ? -4.349 -6.608 -6.748 1.00 94.94 102 TRP A CA 1
ATOM 739 C C . TRP A 1 102 ? -5.075 -6.241 -5.455 1.00 94.94 102 TRP A C 1
ATOM 741 O O . TRP A 1 102 ? -4.527 -5.601 -4.559 1.00 94.94 102 TRP A O 1
ATOM 751 N N . ASN A 1 103 ? -6.337 -6.651 -5.357 1.00 95.31 103 ASN A N 1
ATOM 752 C CA . ASN A 1 103 ? -7.153 -6.428 -4.168 1.00 95.31 103 ASN A CA 1
ATOM 753 C C . ASN A 1 103 ? -7.218 -7.713 -3.340 1.00 95.31 103 ASN A C 1
ATOM 755 O O . ASN A 1 103 ? -7.370 -8.805 -3.891 1.00 95.31 103 ASN A O 1
ATOM 759 N N . VAL A 1 104 ? -7.139 -7.578 -2.021 1.00 95.50 104 VAL A N 1
ATOM 760 C CA . VAL A 1 104 ? -7.344 -8.661 -1.055 1.00 95.50 104 VAL A CA 1
ATOM 761 C C . VAL A 1 104 ? -8.287 -8.192 0.049 1.00 95.50 104 VAL A C 1
ATOM 763 O O . VAL A 1 104 ? -8.666 -7.024 0.118 1.00 95.50 104 VAL A O 1
ATOM 766 N N . THR A 1 105 ? -8.683 -9.111 0.915 1.00 95.75 105 THR A N 1
ATOM 767 C CA . THR A 1 105 ? -9.443 -8.801 2.124 1.00 95.75 105 THR A CA 1
ATOM 768 C C . THR A 1 105 ? -8.609 -9.227 3.321 1.00 95.75 105 THR A C 1
ATOM 770 O O . THR A 1 105 ? -8.017 -10.309 3.297 1.00 95.75 105 THR A O 1
ATOM 773 N N . ASP A 1 106 ? -8.520 -8.375 4.338 1.00 94.81 106 ASP A N 1
ATOM 774 C CA . ASP A 1 106 ? -7.829 -8.711 5.576 1.00 94.81 106 ASP A CA 1
ATOM 775 C C . ASP A 1 106 ? -8.615 -9.735 6.414 1.00 94.81 106 ASP A C 1
ATOM 777 O O . ASP A 1 106 ? -9.666 -10.252 6.019 1.00 94.81 106 ASP A O 1
ATOM 781 N N . ARG A 1 107 ? -8.087 -10.054 7.598 1.00 96.25 107 ARG A N 1
ATOM 782 C CA . ARG A 1 107 ? -8.702 -11.033 8.500 1.00 96.25 107 ARG A CA 1
ATOM 783 C C . ARG A 1 107 ? -10.075 -10.598 9.022 1.00 96.25 107 ARG A C 1
ATOM 785 O O . ARG A 1 107 ? -10.890 -11.464 9.339 1.00 96.25 107 ARG A O 1
ATOM 792 N N . ASP A 1 108 ? -10.314 -9.297 9.099 1.00 96.25 108 ASP A N 1
ATOM 793 C CA . ASP A 1 108 ? -11.528 -8.687 9.633 1.00 96.25 108 ASP A CA 1
ATOM 794 C C . ASP A 1 108 ? -12.551 -8.373 8.530 1.00 96.25 108 ASP A C 1
ATOM 796 O O . ASP A 1 108 ? -13.609 -7.800 8.798 1.00 96.25 108 ASP A O 1
ATOM 800 N N . GLY A 1 109 ? -12.277 -8.779 7.287 1.00 94.50 109 GLY A N 1
ATOM 801 C CA . GLY A 1 109 ? -13.162 -8.527 6.158 1.00 94.50 109 GLY A CA 1
ATOM 802 C C . GLY A 1 109 ? -12.947 -7.160 5.502 1.00 94.50 109 GLY A C 1
ATOM 803 O O . GLY A 1 109 ? -13.722 -6.800 4.615 1.00 94.50 109 GLY A O 1
ATOM 804 N N . GLN A 1 110 ? -11.925 -6.398 5.906 1.00 93.69 110 GLN A N 1
ATOM 805 C CA . GLN A 1 110 ? -11.652 -5.083 5.337 1.00 93.69 110 GLN A CA 1
ATOM 806 C C . GLN A 1 110 ? -10.937 -5.209 3.991 1.00 93.69 110 GLN A C 1
ATOM 808 O O . GLN A 1 110 ? -10.002 -6.005 3.852 1.00 93.69 110 GLN A O 1
ATOM 813 N N . PRO A 1 111 ? -11.350 -4.437 2.977 1.00 94.69 111 PRO A N 1
ATOM 814 C CA . PRO A 1 111 ? -10.661 -4.419 1.700 1.00 94.69 111 PRO A CA 1
ATOM 815 C C . PRO A 1 111 ? -9.270 -3.787 1.836 1.00 94.69 111 PRO A C 1
ATOM 817 O O . PRO A 1 111 ? -9.091 -2.745 2.471 1.00 94.69 111 PRO A O 1
ATOM 820 N N . LEU A 1 112 ? -8.291 -4.424 1.198 1.00 95.50 112 LEU A N 1
ATOM 821 C CA . LEU A 1 112 ? -6.930 -3.931 1.046 1.00 95.50 112 LEU A CA 1
ATOM 822 C C . LEU A 1 112 ? -6.563 -3.923 -0.435 1.00 95.50 112 LEU A C 1
ATOM 824 O O . LEU A 1 112 ? -6.850 -4.873 -1.170 1.00 95.50 112 LEU A O 1
ATOM 828 N N . ARG A 1 113 ? -5.844 -2.889 -0.856 1.00 96.12 113 ARG A N 1
ATOM 829 C CA . ARG A 1 113 ? -5.177 -2.844 -2.152 1.00 96.12 113 ARG A CA 1
ATOM 830 C C . ARG A 1 113 ? -3.687 -3.065 -1.953 1.00 96.12 113 ARG A C 1
ATOM 832 O O . ARG A 1 113 ? -3.037 -2.316 -1.227 1.00 96.12 113 ARG A O 1
ATOM 839 N N . ILE A 1 114 ? -3.155 -4.083 -2.612 1.00 96.00 114 ILE A N 1
ATOM 840 C CA . ILE A 1 114 ? -1.732 -4.396 -2.609 1.00 96.00 114 ILE A CA 1
ATOM 841 C C . ILE A 1 114 ? -1.133 -3.885 -3.908 1.00 96.00 114 ILE A C 1
ATOM 843 O O . ILE A 1 114 ? -1.644 -4.176 -4.991 1.00 96.00 114 ILE A O 1
ATOM 847 N N . VAL A 1 115 ? -0.062 -3.107 -3.793 1.00 96.38 115 VAL A N 1
ATOM 848 C CA . VAL A 1 115 ? 0.675 -2.576 -4.939 1.00 96.38 115 VAL A CA 1
ATOM 849 C C . VAL A 1 115 ? 2.131 -2.964 -4.789 1.00 96.38 115 VAL A C 1
ATOM 851 O O . VAL A 1 115 ? 2.758 -2.603 -3.799 1.00 96.38 115 VAL A O 1
ATOM 854 N N . ARG A 1 116 ? 2.669 -3.687 -5.766 1.00 96.38 116 ARG A N 1
ATOM 855 C CA . ARG A 1 116 ? 4.087 -4.023 -5.852 1.00 96.38 116 ARG A CA 1
ATOM 856 C C . ARG A 1 116 ? 4.716 -3.194 -6.962 1.00 96.38 116 ARG A C 1
ATOM 858 O O . ARG A 1 116 ? 4.367 -3.362 -8.128 1.00 96.38 116 ARG A O 1
ATOM 865 N N . CYS A 1 117 ? 5.642 -2.322 -6.593 1.00 94.56 117 CYS A N 1
ATOM 866 C CA . CYS A 1 117 ? 6.514 -1.622 -7.527 1.00 94.56 117 CYS A CA 1
ATOM 867 C C . CYS A 1 117 ? 7.787 -2.452 -7.691 1.00 94.56 117 CYS A C 1
ATOM 869 O O . CYS A 1 117 ? 8.532 -2.612 -6.721 1.00 94.56 117 CYS A O 1
ATOM 871 N N . ALA A 1 118 ? 8.000 -3.003 -8.887 1.00 92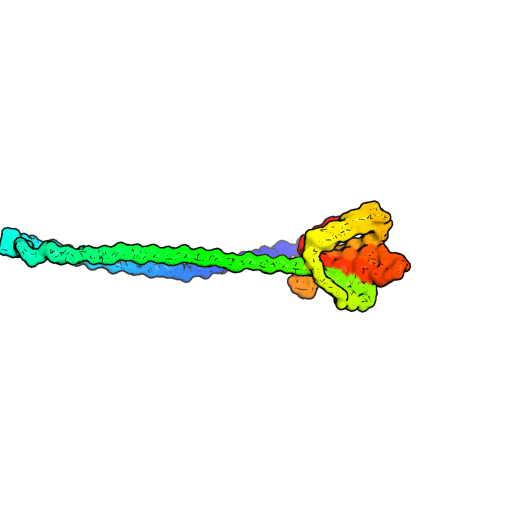.50 118 ALA A N 1
ATOM 872 C CA . ALA A 1 118 ? 9.176 -3.814 -9.160 1.00 92.50 118 ALA A CA 1
ATOM 873 C C . ALA A 1 118 ? 10.422 -2.930 -9.279 1.00 92.50 118 ALA A C 1
ATOM 875 O O . ALA A 1 118 ? 10.441 -2.010 -10.100 1.00 92.50 118 ALA A O 1
ATOM 876 N N . ASP A 1 119 ? 11.456 -3.228 -8.496 1.00 88.12 119 ASP A N 1
ATOM 877 C CA . ASP A 1 119 ? 12.750 -2.550 -8.577 1.00 88.12 119 ASP A CA 1
ATOM 878 C C . ASP A 1 119 ? 13.798 -3.559 -9.077 1.00 88.12 119 ASP A C 1
ATOM 880 O O . ASP A 1 119 ? 14.096 -4.525 -8.382 1.00 88.12 119 ASP A O 1
ATOM 884 N N . PRO A 1 120 ? 14.339 -3.412 -10.299 1.00 84.81 120 PRO A N 1
ATOM 885 C CA . PRO A 1 120 ? 15.335 -4.349 -10.813 1.00 84.81 120 PRO A CA 1
ATOM 886 C C . PRO A 1 120 ? 16.712 -4.192 -10.151 1.00 84.81 120 PRO A C 1
ATOM 888 O O . PRO A 1 120 ? 17.536 -5.104 -10.251 1.00 84.81 120 PRO A O 1
ATOM 891 N N . ASP A 1 121 ? 16.971 -3.051 -9.511 1.00 87.38 121 ASP A N 1
ATOM 892 C CA . ASP A 1 121 ? 18.252 -2.711 -8.897 1.00 87.38 121 ASP A CA 1
ATOM 893 C C . ASP A 1 121 ? 18.253 -2.972 -7.377 1.00 87.38 121 ASP A C 1
ATOM 895 O O . ASP A 1 121 ? 19.319 -2.996 -6.750 1.00 87.38 121 ASP A O 1
ATOM 899 N N . PHE A 1 122 ? 17.079 -3.197 -6.775 1.00 86.88 122 PHE A N 1
ATOM 900 C CA . PHE A 1 122 ? 16.904 -3.444 -5.344 1.00 86.88 122 PHE A CA 1
ATOM 901 C C . PHE A 1 122 ? 15.756 -4.435 -5.041 1.00 86.88 122 PHE A C 1
ATOM 903 O O . PHE A 1 122 ? 15.331 -5.195 -5.901 1.00 86.88 122 PHE A O 1
ATOM 910 N N . LEU A 1 123 ? 15.310 -4.509 -3.783 1.00 90.31 123 LEU A N 1
ATOM 911 C CA . LEU A 1 123 ? 14.102 -5.234 -3.387 1.00 90.31 123 LEU A CA 1
ATOM 912 C C . LEU A 1 123 ? 12.854 -4.477 -3.855 1.00 90.31 123 LEU A C 1
ATOM 914 O O . LEU A 1 123 ? 12.819 -3.245 -3.825 1.00 90.31 123 LEU A O 1
ATOM 918 N N . ASP A 1 124 ? 11.807 -5.217 -4.213 1.00 92.88 124 ASP A N 1
ATOM 919 C CA . ASP A 1 124 ? 10.529 -4.611 -4.580 1.00 92.88 124 ASP A CA 1
ATOM 920 C C . ASP A 1 124 ? 9.920 -3.870 -3.393 1.00 92.88 124 ASP A C 1
ATOM 922 O O . ASP A 1 124 ? 10.021 -4.306 -2.246 1.00 92.88 124 ASP A O 1
ATOM 926 N N . THR A 1 125 ? 9.190 -2.79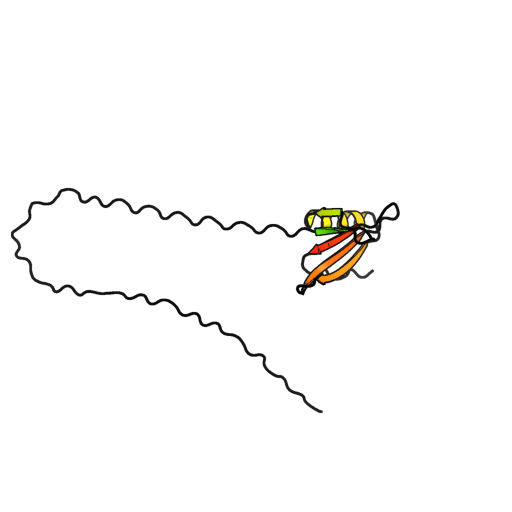6 -3.677 1.00 95.00 125 THR A N 1
ATOM 927 C CA . THR A 1 125 ? 8.357 -2.149 -2.661 1.00 95.00 125 THR A CA 1
ATOM 928 C C . THR A 1 125 ? 6.928 -2.657 -2.771 1.00 95.00 125 THR A C 1
ATOM 930 O O . THR A 1 125 ? 6.271 -2.458 -3.792 1.00 95.00 125 THR A O 1
ATOM 933 N N . ILE A 1 126 ? 6.435 -3.290 -1.706 1.00 97.06 126 ILE A N 1
ATOM 934 C CA . ILE A 1 126 ? 5.055 -3.760 -1.582 1.00 97.06 126 ILE A CA 1
ATOM 935 C C . ILE A 1 126 ? 4.304 -2.843 -0.614 1.00 97.06 126 ILE A C 1
ATOM 937 O O . ILE A 1 126 ? 4.558 -2.848 0.588 1.00 97.06 126 ILE A O 1
ATOM 941 N N . CYS A 1 127 ? 3.352 -2.074 -1.130 1.00 97.00 127 CYS A N 1
ATOM 942 C CA . CYS A 1 127 ? 2.480 -1.202 -0.351 1.00 97.00 127 CYS A CA 1
ATOM 943 C C . CYS A 1 127 ? 1.148 -1.899 -0.054 1.00 97.00 127 CYS A C 1
ATOM 945 O O . CYS A 1 127 ? 0.461 -2.359 -0.970 1.00 97.00 127 CYS A O 1
ATOM 947 N N . VAL A 1 128 ? 0.750 -1.917 1.217 1.00 97.31 128 VAL A N 1
ATOM 948 C CA . VAL A 1 128 ? -0.563 -2.374 1.688 1.00 97.31 128 VAL A CA 1
ATOM 949 C C . VAL A 1 128 ? -1.408 -1.151 2.012 1.00 97.31 128 VAL A C 1
ATOM 951 O O . VAL A 1 128 ? -1.200 -0.490 3.031 1.00 97.31 128 VAL A O 1
ATOM 954 N N . ILE A 1 129 ? -2.345 -0.838 1.121 1.00 96.50 129 ILE A N 1
ATOM 955 C CA . ILE A 1 129 ? -3.181 0.359 1.187 1.00 96.50 129 ILE A CA 1
ATOM 956 C C . ILE A 1 129 ? -4.571 -0.043 1.701 1.00 96.50 129 ILE A C 1
ATOM 958 O O . ILE A 1 129 ? -5.272 -0.793 1.014 1.00 96.50 129 ILE A O 1
ATOM 962 N N . PRO A 1 130 ? -4.998 0.434 2.882 1.00 94.69 130 PRO A N 1
ATOM 963 C CA . PRO A 1 130 ? -6.354 0.207 3.366 1.00 94.69 130 PRO A CA 1
ATOM 964 C C . PRO A 1 130 ? -7.359 1.054 2.578 1.00 94.69 130 PRO A C 1
ATOM 966 O O . PRO A 1 130 ? -7.080 2.206 2.240 1.00 94.69 130 PRO A O 1
ATOM 969 N N . GLY A 1 131 ? -8.544 0.503 2.313 1.00 87.50 131 GLY A N 1
ATOM 970 C CA . GLY A 1 131 ? -9.641 1.240 1.686 1.00 87.50 131 GLY A CA 1
ATOM 971 C C . GLY A 1 131 ? -10.284 0.506 0.516 1.00 87.50 131 GLY A C 1
ATOM 972 O O . GLY A 1 131 ? -10.054 -0.679 0.291 1.00 87.50 131 GLY A O 1
ATOM 973 N N . GLU A 1 132 ? -11.150 1.212 -0.210 1.00 77.94 132 GLU A N 1
ATOM 974 C CA . GLU A 1 132 ? -11.972 0.598 -1.252 1.00 77.94 132 GLU A CA 1
ATOM 975 C C . GLU A 1 132 ? -11.127 -0.061 -2.361 1.00 77.94 132 GLU A C 1
ATOM 977 O O . GLU A 1 132 ? -10.137 0.524 -2.819 1.00 77.94 132 GLU A O 1
ATOM 982 N N . PRO A 1 133 ? -11.528 -1.256 -2.840 1.00 74.94 133 PRO A N 1
ATOM 983 C CA . PRO A 1 133 ? -10.863 -1.915 -3.953 1.00 74.94 133 PRO A CA 1
ATOM 984 C C . PRO A 1 133 ? -10.877 -1.025 -5.196 1.00 74.94 133 PRO A C 1
ATOM 986 O O . PRO A 1 133 ? -11.935 -0.549 -5.617 1.00 74.94 133 PRO A O 1
ATOM 989 N N . ARG A 1 134 ? -9.723 -0.846 -5.843 1.00 77.44 134 ARG A N 1
ATOM 990 C CA . ARG A 1 134 ? -9.679 -0.191 -7.156 1.00 77.44 134 ARG A CA 1
ATOM 991 C C . ARG A 1 134 ? -9.947 -1.244 -8.237 1.00 77.44 134 ARG A C 1
ATOM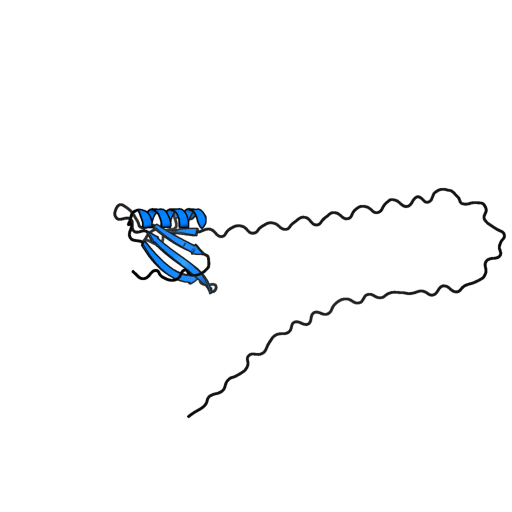 993 O O . ARG A 1 134 ? -9.443 -2.364 -8.115 1.00 77.44 134 ARG A O 1
ATOM 1000 N N . PRO A 1 135 ? -10.734 -0.949 -9.288 1.00 72.00 135 PRO A N 1
ATOM 1001 C CA . PRO A 1 135 ? -10.869 -1.876 -10.404 1.00 72.00 135 PRO A CA 1
ATOM 1002 C C . PRO A 1 135 ? -9.487 -2.174 -10.991 1.00 72.00 135 PRO A C 1
ATOM 1004 O O . PRO A 1 135 ? -8.714 -1.251 -11.250 1.00 72.00 135 PRO A O 1
ATOM 1007 N N . ALA A 1 136 ? -9.184 -3.462 -11.177 1.00 60.16 136 ALA A N 1
ATOM 1008 C CA . ALA A 1 136 ? -7.927 -3.891 -11.774 1.00 60.16 136 ALA A CA 1
ATOM 1009 C C . ALA A 1 136 ? -7.772 -3.234 -13.152 1.00 60.16 136 ALA A C 1
ATOM 1011 O O . ALA A 1 136 ? -8.675 -3.311 -13.992 1.00 60.16 136 ALA A O 1
ATOM 1012 N N . VAL A 1 137 ?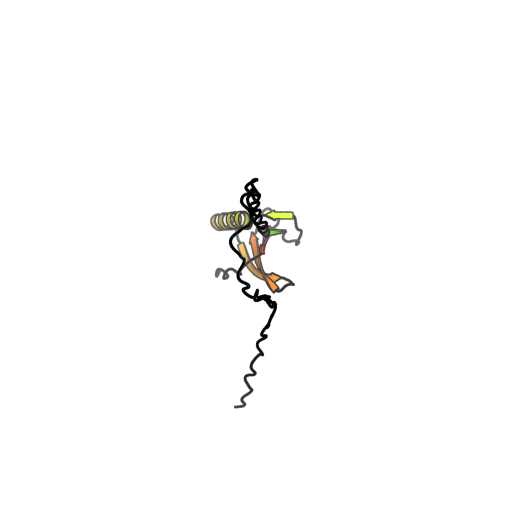 -6.642 -2.567 -13.376 1.00 61.69 137 VAL A N 1
ATOM 1013 C CA . VAL A 1 137 ? -6.304 -2.038 -14.697 1.00 61.69 137 VAL A CA 1
ATOM 1014 C C . VAL A 1 137 ? -5.953 -3.242 -15.565 1.00 61.69 137 VAL A C 1
ATOM 1016 O O . VAL A 1 137 ? -5.056 -4.005 -15.216 1.00 61.69 137 VAL A O 1
ATOM 1019 N N . ALA A 1 138 ? -6.700 -3.460 -16.648 1.00 49.22 138 ALA A N 1
ATOM 1020 C CA . ALA A 1 138 ? -6.380 -4.517 -17.600 1.00 49.22 138 ALA A CA 1
ATOM 1021 C C . ALA A 1 138 ? -4.974 -4.263 -18.172 1.00 49.22 138 ALA A C 1
ATOM 1023 O O . ALA A 1 138 ? -4.728 -3.179 -18.707 1.00 49.22 138 ALA A O 1
ATOM 1024 N N . ALA A 1 139 ? -4.082 -5.238 -17.984 1.00 52.00 139 ALA A N 1
ATOM 1025 C CA . ALA A 1 139 ? -2.722 -5.245 -18.520 1.00 52.00 139 ALA A CA 1
ATOM 1026 C C . ALA A 1 139 ? -2.704 -5.437 -20.043 1.00 52.00 139 ALA A C 1
ATOM 1028 O O . ALA A 1 139 ? -3.607 -6.139 -20.561 1.00 52.00 139 ALA A O 1
#

pLDDT: mean 75.64, std 21.77, range [32.22, 97.69]

Sequence (139 aa):
MPERTDHPQPTPSPTQALAVAVIIGTALALAPIPAEAAHRAADAFTLPAPEATPEPTPAPEPEPTPVLNYDNDGLYWGAETIAATEALIARERAAGTAIDEWNVTDRDGQPLRIVRCADPDFLDTICVIPGEPRPAVAA